Protein AF-A0A4Q3VY17-F1 (afdb_monomer_lite)

Structure (mmCIF, N/CA/C/O backbone):
data_AF-A0A4Q3VY17-F1
#
_entry.id   AF-A0A4Q3VY17-F1
#
loop_
_atom_site.group_PDB
_atom_site.id
_atom_site.type_symbol
_atom_site.label_atom_id
_atom_site.label_alt_id
_atom_site.label_comp_id
_atom_site.label_asym_id
_atom_site.label_entity_id
_atom_site.label_seq_id
_atom_site.pdbx_PDB_ins_code
_atom_site.Cartn_x
_atom_site.Cartn_y
_atom_site.Cartn_z
_atom_site.occupancy
_atom_site.B_iso_or_equiv
_atom_site.auth_seq_id
_atom_site.auth_comp_id
_atom_site.auth_asym_id
_atom_site.auth_atom_id
_atom_site.pdbx_PDB_model_num
ATOM 1 N N . MET A 1 1 ? 14.674 13.460 5.733 1.00 43.75 1 MET A N 1
ATOM 2 C CA . MET A 1 1 ? 14.948 12.026 5.970 1.00 43.75 1 MET A CA 1
ATOM 3 C C . MET A 1 1 ? 13.736 11.258 5.457 1.00 43.75 1 MET A C 1
ATOM 5 O O . MET A 1 1 ? 12.652 11.490 5.977 1.00 43.75 1 MET A O 1
ATOM 9 N N . SER A 1 2 ? 13.863 10.473 4.384 1.00 66.62 2 SER A N 1
ATOM 10 C CA . SER A 1 2 ? 12.748 9.641 3.898 1.00 66.62 2 SER A CA 1
ATOM 11 C C . SER A 1 2 ? 12.577 8.453 4.842 1.00 66.62 2 SER A C 1
ATOM 13 O O . SER A 1 2 ? 13.565 7.804 5.175 1.00 66.62 2 SER A O 1
ATOM 15 N N . VAL A 1 3 ? 11.354 8.174 5.292 1.00 80.81 3 VAL A N 1
ATOM 16 C CA . VAL A 1 3 ? 11.053 6.973 6.087 1.00 80.81 3 VAL A CA 1
ATOM 17 C C . VAL A 1 3 ? 11.186 5.750 5.177 1.00 80.81 3 VAL A C 1
ATOM 19 O O . VAL A 1 3 ? 10.698 5.772 4.047 1.00 80.81 3 VAL A O 1
ATOM 22 N N . ALA A 1 4 ? 11.860 4.696 5.643 1.00 91.50 4 ALA A N 1
ATOM 23 C CA . ALA A 1 4 ? 12.023 3.475 4.861 1.00 91.50 4 ALA A CA 1
ATOM 24 C C . ALA A 1 4 ? 10.662 2.780 4.641 1.00 91.50 4 ALA A C 1
ATOM 26 O O . ALA A 1 4 ? 9.846 2.744 5.569 1.00 91.50 4 ALA A O 1
ATOM 27 N N . PRO A 1 5 ? 10.415 2.169 3.466 1.00 92.50 5 PRO A N 1
ATOM 28 C CA . PRO A 1 5 ? 9.157 1.477 3.194 1.00 92.50 5 PRO A CA 1
ATOM 29 C C . PRO A 1 5 ? 8.801 0.426 4.259 1.00 92.50 5 PRO A C 1
ATOM 31 O O . PRO A 1 5 ? 7.658 0.367 4.708 1.00 92.50 5 PRO A O 1
ATOM 34 N N . GLY A 1 6 ? 9.778 -0.359 4.729 1.00 9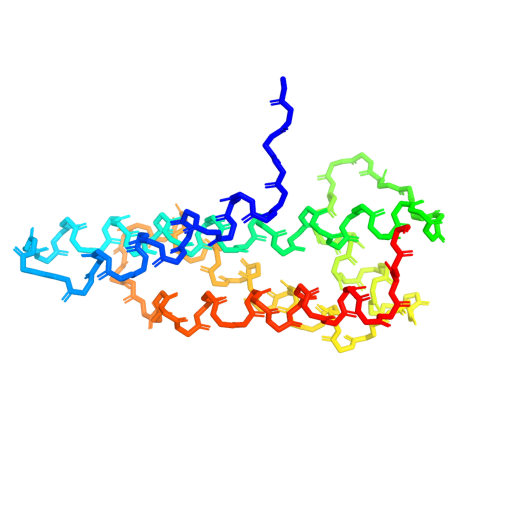3.94 6 GLY A N 1
ATOM 35 C CA . GLY A 1 6 ? 9.553 -1.366 5.776 1.00 93.94 6 GLY A CA 1
ATOM 36 C C . GLY A 1 6 ? 9.103 -0.767 7.116 1.00 93.94 6 GLY A C 1
ATOM 37 O O . GLY A 1 6 ? 8.277 -1.353 7.815 1.00 93.94 6 GLY A O 1
ATOM 38 N N . THR A 1 7 ? 9.566 0.441 7.456 1.00 96.12 7 THR A N 1
ATOM 39 C CA . THR A 1 7 ? 9.088 1.168 8.641 1.00 96.12 7 THR A CA 1
ATOM 40 C C . THR A 1 7 ? 7.618 1.554 8.490 1.00 96.12 7 THR A C 1
ATOM 42 O O . THR A 1 7 ? 6.846 1.381 9.431 1.00 96.12 7 THR A O 1
ATOM 45 N N . LEU A 1 8 ? 7.203 2.034 7.309 1.00 96.19 8 LEU A N 1
ATOM 46 C CA . LEU A 1 8 ? 5.794 2.343 7.038 1.00 96.19 8 LEU A CA 1
ATOM 47 C C . LEU A 1 8 ? 4.913 1.096 7.165 1.00 96.19 8 LEU A C 1
ATOM 49 O O . LEU A 1 8 ? 3.830 1.185 7.740 1.00 96.19 8 LEU A O 1
ATOM 53 N N . LEU A 1 9 ? 5.392 -0.056 6.691 1.00 97.31 9 LEU A N 1
ATOM 54 C CA . LEU A 1 9 ? 4.667 -1.321 6.789 1.00 97.31 9 LEU A CA 1
ATOM 55 C C . LEU A 1 9 ? 4.480 -1.768 8.247 1.00 97.31 9 LEU A C 1
ATOM 57 O O . LEU A 1 9 ? 3.364 -2.070 8.659 1.00 97.31 9 LEU A O 1
ATOM 61 N N . SER A 1 10 ? 5.539 -1.717 9.059 1.00 97.94 10 SER A N 1
ATOM 62 C CA . SER A 1 10 ? 5.470 -2.050 10.492 1.00 97.94 10 SER A CA 1
ATOM 63 C C . SER A 1 10 ? 4.522 -1.122 11.273 1.00 97.94 10 SER A C 1
ATOM 65 O O . SER A 1 10 ? 3.747 -1.560 12.135 1.00 97.94 10 SER A O 1
ATOM 67 N N . VAL A 1 11 ? 4.511 0.172 10.931 1.00 97.94 11 VAL A N 1
ATOM 68 C CA . VAL A 1 11 ? 3.540 1.128 11.483 1.00 97.94 11 VAL A CA 1
ATOM 69 C C . VAL A 1 11 ? 2.120 0.780 11.033 1.00 97.94 11 VAL A C 1
ATOM 71 O O . VAL A 1 11 ? 1.210 0.785 11.862 1.00 97.94 11 VAL A O 1
ATOM 74 N N . ALA A 1 12 ? 1.919 0.448 9.755 1.00 98.12 12 ALA A N 1
ATOM 75 C CA . ALA A 1 12 ? 0.617 0.051 9.224 1.00 98.12 12 ALA A CA 1
ATOM 76 C C . ALA A 1 12 ? 0.057 -1.171 9.963 1.00 98.12 12 ALA A C 1
ATOM 78 O O . ALA A 1 12 ? -1.093 -1.148 10.392 1.00 98.12 12 ALA A O 1
ATOM 79 N N . GLU A 1 13 ? 0.882 -2.193 10.198 1.00 98.50 13 GLU A N 1
ATOM 80 C CA . GLU A 1 13 ? 0.512 -3.367 10.991 1.00 98.50 13 GLU A CA 1
ATOM 81 C C . GLU A 1 13 ? 0.071 -3.016 12.414 1.00 98.50 13 GLU A C 1
ATOM 83 O O . GLU A 1 13 ? -0.939 -3.519 12.910 1.00 98.50 13 GLU A O 1
ATOM 88 N N . SER A 1 14 ? 0.837 -2.157 13.086 1.00 98.44 14 SER A N 1
ATOM 89 C CA . SER A 1 14 ? 0.546 -1.761 14.464 1.00 98.44 14 SER A CA 1
ATOM 90 C C . SER A 1 14 ? -0.766 -0.985 14.551 1.00 98.44 14 SER A C 1
ATOM 92 O O . SER A 1 14 ? -1.579 -1.254 15.434 1.00 98.44 14 SER A O 1
ATOM 94 N N . LEU A 1 15 ? -1.014 -0.082 13.598 1.00 98.44 15 LEU A N 1
ATOM 95 C CA . LEU A 1 15 ? -2.279 0.645 13.488 1.00 98.44 15 LEU A CA 1
ATOM 96 C C . LEU A 1 15 ? -3.441 -0.295 13.156 1.00 98.44 15 LEU A C 1
ATOM 98 O O . LEU A 1 15 ? -4.502 -0.185 13.764 1.00 98.44 15 LEU A O 1
ATOM 102 N N . ALA A 1 16 ? -3.249 -1.250 12.245 1.00 98.12 16 ALA A N 1
ATOM 103 C CA . ALA A 1 16 ? -4.290 -2.204 11.885 1.00 98.12 16 ALA A CA 1
ATOM 104 C C . ALA A 1 16 ? -4.715 -3.036 13.103 1.00 98.12 16 ALA A C 1
ATOM 106 O O . ALA A 1 16 ? -5.907 -3.118 13.384 1.00 98.12 16 ALA A O 1
ATOM 107 N N . ARG A 1 17 ? -3.763 -3.554 13.891 1.00 97.94 17 ARG A N 1
ATOM 108 C CA . ARG A 1 17 ? -4.062 -4.252 15.155 1.00 97.94 17 ARG A CA 1
ATOM 109 C C . ARG A 1 17 ? -4.763 -3.344 16.165 1.00 97.94 17 ARG A C 1
ATOM 111 O O . ARG A 1 17 ? -5.767 -3.742 16.744 1.00 97.94 17 ARG A O 1
ATOM 118 N N . LEU A 1 18 ? -4.274 -2.116 16.336 1.00 97.62 18 LEU A N 1
ATOM 119 C CA . LEU A 1 18 ? -4.861 -1.143 17.260 1.00 97.62 18 LEU A CA 1
ATOM 120 C C . LEU A 1 18 ? -6.313 -0.796 16.893 1.00 97.62 18 LEU A C 1
ATOM 122 O O . LEU A 1 18 ? -7.146 -0.658 17.783 1.00 97.62 18 LEU A O 1
ATOM 126 N N . SER A 1 19 ? -6.633 -0.708 15.598 1.00 96.81 19 SER A N 1
ATOM 127 C CA . SER A 1 19 ? -7.994 -0.423 15.116 1.00 96.81 19 SER A CA 1
ATOM 128 C C . SER A 1 19 ? -9.028 -1.490 15.488 1.00 96.81 19 SER A C 1
ATOM 130 O O . SER A 1 19 ? -10.219 -1.218 15.416 1.00 96.81 19 SER A O 1
ATOM 132 N N . GLN A 1 20 ? -8.585 -2.695 15.862 1.00 94.12 20 GLN A N 1
ATOM 133 C CA . GLN A 1 20 ? -9.454 -3.800 16.283 1.00 94.12 20 GLN A CA 1
ATOM 134 C C . GLN A 1 20 ? -9.668 -3.839 17.806 1.00 94.12 20 GLN A C 1
ATOM 136 O O . GLN A 1 20 ? -10.338 -4.738 18.306 1.00 94.12 20 GLN A O 1
ATOM 141 N N . GLY A 1 21 ? -9.067 -2.907 18.553 1.00 90.31 21 GLY A N 1
ATOM 142 C CA . GLY A 1 21 ? -9.230 -2.799 20.001 1.00 90.31 21 GLY A CA 1
ATOM 143 C C . GLY A 1 21 ? -10.501 -2.054 20.422 1.00 90.31 21 GLY A C 1
ATOM 144 O O . GLY A 1 21 ? -11.259 -1.530 19.609 1.00 90.31 21 GLY A O 1
ATOM 145 N N . GLU A 1 22 ? -10.705 -1.941 21.733 1.00 87.75 22 GLU A N 1
ATOM 146 C CA . GLU A 1 22 ? -11.869 -1.277 22.335 1.00 87.75 22 GLU A CA 1
ATOM 147 C C . GLU A 1 22 ? -11.688 0.252 22.401 1.00 87.75 22 GLU A C 1
ATOM 149 O O . GLU A 1 22 ? -11.554 0.850 23.465 1.00 87.75 22 GLU A O 1
ATOM 154 N N . LEU A 1 23 ? -11.632 0.907 21.237 1.00 85.06 23 LEU A N 1
ATOM 155 C CA . LEU A 1 23 ? -11.329 2.343 21.122 1.00 85.06 23 LEU A CA 1
ATOM 156 C C . LEU A 1 23 ? -12.552 3.234 20.845 1.00 85.06 23 LEU A C 1
ATOM 158 O O . LEU A 1 23 ? -12.412 4.455 20.758 1.00 85.06 23 LEU A O 1
ATOM 162 N N . GLY A 1 24 ? -13.743 2.640 20.719 1.00 93.69 24 GLY A N 1
ATOM 163 C CA . GLY A 1 24 ? -14.940 3.298 20.188 1.00 93.69 24 GLY A CA 1
ATOM 164 C C . GLY A 1 24 ? -14.916 3.377 18.655 1.00 93.69 24 GLY A C 1
ATOM 165 O O . GLY A 1 24 ? -13.848 3.380 18.038 1.00 93.69 24 GLY A O 1
ATOM 166 N N . ALA A 1 25 ? -16.093 3.414 18.023 1.00 92.19 25 ALA A N 1
ATOM 167 C CA . ALA A 1 25 ? -16.229 3.237 16.572 1.00 92.19 25 ALA A CA 1
ATOM 168 C C . ALA A 1 25 ? -15.467 4.296 15.750 1.00 92.19 25 ALA A C 1
ATOM 170 O O . ALA A 1 25 ? -14.679 3.943 14.876 1.00 92.19 25 ALA A O 1
ATOM 171 N N . GLU A 1 26 ? -15.626 5.582 16.076 1.00 93.50 26 GLU A N 1
ATOM 172 C CA . GLU A 1 26 ? -14.999 6.685 15.327 1.00 93.50 26 GLU A CA 1
ATOM 173 C C . GLU A 1 26 ? -13.466 6.627 15.367 1.00 93.50 26 GLU A C 1
ATOM 175 O O . GLU A 1 26 ? -12.791 6.760 14.345 1.00 93.50 26 GLU A O 1
ATOM 180 N N . ARG A 1 27 ? -12.897 6.380 16.553 1.00 96.06 27 ARG A N 1
ATOM 181 C CA . ARG A 1 27 ? -11.445 6.266 16.729 1.00 96.06 27 ARG A CA 1
ATOM 182 C C . ARG A 1 27 ? -10.900 5.027 16.022 1.00 96.06 27 ARG A C 1
ATOM 184 O O . ARG A 1 27 ? -9.848 5.112 15.390 1.00 96.06 27 ARG A O 1
ATOM 191 N N . SER A 1 28 ? -11.613 3.906 16.109 1.00 96.62 28 SER A N 1
ATOM 192 C CA . SER A 1 28 ? -11.247 2.662 15.423 1.00 96.62 28 SER A CA 1
ATOM 193 C C . SER A 1 28 ? -11.199 2.873 13.910 1.00 96.62 28 SER A C 1
ATOM 195 O O . SER A 1 28 ? -10.218 2.498 13.267 1.00 96.62 28 SER A O 1
ATOM 197 N N . GLU A 1 29 ? -12.192 3.567 13.347 1.00 96.94 29 GLU A N 1
ATOM 198 C CA . GLU A 1 29 ? -12.231 3.877 11.919 1.00 96.94 29 GLU A CA 1
ATOM 199 C C . GLU A 1 29 ? -11.104 4.830 11.490 1.00 96.94 29 GLU A C 1
ATOM 201 O O . GLU A 1 29 ? -10.425 4.570 10.494 1.00 96.94 29 GLU A O 1
ATOM 206 N N . ALA A 1 30 ? -10.839 5.896 12.252 1.00 97.12 30 ALA A N 1
ATOM 207 C CA . ALA A 1 30 ? -9.742 6.821 11.953 1.00 97.12 30 ALA A CA 1
ATOM 208 C C . ALA A 1 30 ? -8.375 6.107 11.920 1.00 97.12 30 ALA A C 1
ATOM 210 O O . ALA A 1 30 ? -7.559 6.339 11.023 1.00 97.12 30 ALA A O 1
ATOM 211 N N . ILE A 1 31 ? -8.137 5.194 12.867 1.00 98.25 31 ILE A N 1
ATOM 212 C CA . ILE A 1 31 ? -6.910 4.390 12.931 1.00 98.25 31 ILE A CA 1
ATOM 213 C C . ILE A 1 31 ? -6.851 3.387 11.771 1.00 98.25 31 ILE A C 1
ATOM 215 O O . ILE A 1 31 ? -5.792 3.230 11.162 1.00 98.25 31 ILE A O 1
ATOM 219 N N . ALA A 1 32 ? -7.970 2.747 11.418 1.00 98.38 32 ALA A N 1
ATOM 220 C CA . ALA A 1 32 ? -8.047 1.826 10.283 1.00 98.38 32 ALA A CA 1
ATOM 221 C C . ALA A 1 32 ? -7.717 2.521 8.951 1.00 98.38 32 ALA A C 1
ATOM 223 O O . ALA A 1 32 ? -6.917 2.009 8.165 1.00 98.38 32 ALA A O 1
ATOM 224 N N . ARG A 1 33 ? -8.256 3.726 8.720 1.00 98.50 33 ARG A N 1
ATOM 225 C CA . ARG A 1 33 ? -7.933 4.547 7.539 1.00 98.50 33 ARG A CA 1
ATOM 226 C C . ARG A 1 33 ? -6.449 4.893 7.492 1.00 98.50 33 ARG A C 1
ATOM 228 O O . ARG A 1 33 ? -5.802 4.710 6.462 1.00 98.50 33 ARG A O 1
ATOM 235 N N . ALA A 1 34 ? -5.885 5.304 8.630 1.00 98.31 34 ALA A N 1
ATOM 236 C CA . ALA A 1 34 ? -4.456 5.568 8.731 1.00 98.31 34 ALA A CA 1
ATOM 237 C C . ALA A 1 34 ? -3.623 4.317 8.400 1.00 98.31 34 ALA A C 1
ATOM 239 O O . ALA A 1 34 ? -2.661 4.431 7.640 1.00 98.31 34 ALA A O 1
ATOM 240 N N . ALA A 1 35 ? -3.999 3.138 8.908 1.00 98.62 35 ALA A N 1
ATOM 241 C CA . ALA A 1 35 ? -3.324 1.874 8.608 1.00 98.62 35 ALA A CA 1
ATOM 242 C C . ALA A 1 35 ? -3.293 1.583 7.098 1.00 98.62 35 ALA A C 1
ATOM 244 O O . ALA A 1 35 ? -2.218 1.341 6.550 1.00 98.62 35 ALA A O 1
ATOM 245 N N . ILE A 1 36 ? -4.438 1.701 6.415 1.00 98.62 36 ILE A N 1
ATOM 246 C CA . ILE A 1 36 ? -4.557 1.511 4.959 1.00 98.62 36 ILE A CA 1
ATOM 247 C C . ILE A 1 36 ? -3.653 2.484 4.195 1.00 98.62 36 ILE A C 1
ATOM 249 O O . ILE A 1 36 ? -2.923 2.071 3.292 1.00 98.62 36 ILE A O 1
ATOM 253 N N . GLY A 1 37 ? -3.647 3.763 4.580 1.00 97.81 37 GLY A N 1
ATOM 254 C CA . GLY A 1 37 ? -2.776 4.762 3.963 1.00 97.81 37 GLY A CA 1
ATOM 255 C C . GLY A 1 37 ? -1.292 4.402 4.092 1.00 97.81 37 GLY A C 1
ATOM 256 O O . GLY A 1 37 ? -0.559 4.438 3.101 1.00 97.81 37 GLY A O 1
ATOM 257 N N . ARG A 1 38 ? -0.835 3.992 5.288 1.00 98.25 38 ARG A N 1
ATOM 258 C CA . ARG A 1 38 ? 0.570 3.582 5.498 1.00 98.25 38 ARG A CA 1
ATOM 259 C C . ARG A 1 38 ? 0.909 2.307 4.724 1.00 98.25 38 ARG A C 1
ATOM 261 O O . ARG A 1 38 ? 1.984 2.258 4.133 1.00 98.25 38 ARG A O 1
ATOM 268 N N . ALA A 1 39 ? 0.008 1.324 4.688 1.00 98.44 39 ALA A N 1
ATOM 269 C CA . ALA A 1 39 ? 0.196 0.082 3.939 1.00 98.44 39 ALA A CA 1
ATOM 270 C C . ALA A 1 39 ? 0.408 0.361 2.444 1.00 98.44 39 ALA A C 1
ATOM 272 O O . ALA A 1 39 ? 1.372 -0.117 1.845 1.00 98.44 39 ALA A O 1
ATOM 273 N N . TYR A 1 40 ? -0.435 1.218 1.862 1.00 97.94 40 TYR A N 1
ATOM 274 C CA . TYR A 1 40 ? -0.299 1.633 0.469 1.00 97.94 40 TYR A CA 1
ATOM 275 C C . TYR A 1 40 ? 1.032 2.340 0.195 1.00 97.94 40 TYR A C 1
ATOM 277 O O . TYR A 1 40 ? 1.733 1.977 -0.749 1.00 97.94 40 TYR A O 1
ATOM 285 N N . TYR A 1 41 ? 1.403 3.343 1.000 1.00 96.38 41 TYR A N 1
ATOM 286 C CA . TYR A 1 41 ? 2.651 4.074 0.762 1.00 96.38 41 TYR A CA 1
ATOM 287 C C . TYR A 1 41 ? 3.885 3.196 0.969 1.00 96.38 41 TYR A C 1
ATOM 289 O O . TYR A 1 41 ? 4.869 3.367 0.252 1.00 96.38 41 TYR A O 1
ATOM 297 N N . ALA A 1 42 ? 3.829 2.230 1.889 1.00 96.12 42 ALA A N 1
ATOM 298 C CA . ALA A 1 42 ? 4.877 1.232 2.032 1.00 96.12 42 ALA A CA 1
ATOM 299 C C . ALA A 1 42 ? 5.065 0.451 0.719 1.00 96.12 42 ALA A C 1
ATOM 301 O O . ALA A 1 42 ? 6.166 0.442 0.170 1.00 96.12 42 ALA A O 1
ATOM 302 N N . ALA A 1 43 ? 3.993 -0.149 0.186 1.00 96.75 43 ALA A N 1
ATOM 303 C CA . ALA A 1 43 ? 4.047 -0.931 -1.051 1.00 96.75 43 ALA A CA 1
ATOM 304 C C . ALA A 1 43 ? 4.478 -0.082 -2.261 1.00 96.75 43 ALA A C 1
ATOM 306 O O . ALA A 1 43 ? 5.318 -0.505 -3.059 1.00 96.75 43 ALA A O 1
ATOM 307 N N . TYR A 1 44 ? 3.953 1.144 -2.366 1.00 95.25 44 TYR A N 1
ATOM 308 C CA . TYR A 1 44 ? 4.308 2.093 -3.420 1.00 95.25 44 TYR A CA 1
ATOM 309 C C . TYR A 1 44 ? 5.788 2.452 -3.397 1.00 95.25 44 TYR A C 1
ATOM 311 O O . TYR A 1 44 ? 6.446 2.352 -4.426 1.00 95.25 44 TYR A O 1
ATOM 319 N N . HIS A 1 45 ? 6.335 2.843 -2.245 1.00 93.88 45 HIS A N 1
ATOM 320 C CA . HIS A 1 45 ? 7.737 3.243 -2.182 1.00 93.88 45 HIS A CA 1
ATOM 321 C C . HIS A 1 45 ? 8.695 2.061 -2.345 1.00 93.88 45 HIS A C 1
ATOM 323 O O . HIS A 1 45 ? 9.736 2.237 -2.971 1.00 93.88 45 HIS A O 1
ATOM 329 N N . ALA A 1 46 ? 8.350 0.868 -1.848 1.00 94.19 46 ALA A N 1
ATOM 330 C CA . ALA A 1 46 ? 9.138 -0.338 -2.107 1.00 94.19 46 ALA A CA 1
ATOM 331 C C . ALA A 1 46 ? 9.208 -0.642 -3.611 1.00 94.19 46 ALA A C 1
ATOM 333 O O . ALA A 1 46 ? 10.291 -0.813 -4.166 1.00 94.19 46 ALA A O 1
ATOM 334 N N . THR A 1 47 ? 8.056 -0.608 -4.282 1.00 94.50 47 THR A N 1
ATOM 335 C CA . THR A 1 47 ? 7.981 -0.839 -5.727 1.00 94.50 47 THR A CA 1
ATOM 336 C C . THR A 1 47 ? 8.697 0.251 -6.513 1.00 94.50 47 THR A C 1
ATOM 338 O O . THR A 1 47 ? 9.437 -0.053 -7.437 1.00 94.50 47 THR A O 1
ATOM 341 N N . LEU A 1 48 ? 8.508 1.520 -6.146 1.00 92.56 48 LEU A N 1
ATOM 342 C CA . LEU A 1 48 ? 9.130 2.648 -6.832 1.00 92.56 48 LEU A CA 1
ATOM 343 C C . LEU A 1 48 ? 10.660 2.559 -6.792 1.00 92.56 48 LEU A C 1
ATOM 345 O O . LEU A 1 48 ? 11.308 2.847 -7.791 1.00 92.56 48 LEU A O 1
ATOM 349 N N . LEU A 1 49 ? 11.233 2.148 -5.656 1.00 91.56 49 LEU A N 1
ATOM 350 C CA . LEU A 1 49 ? 12.676 1.942 -5.527 1.00 91.56 49 LEU A CA 1
ATOM 351 C C . LEU A 1 49 ? 13.175 0.839 -6.468 1.00 91.56 49 LEU A C 1
ATOM 353 O O . LEU A 1 49 ? 14.127 1.073 -7.210 1.00 91.56 49 LEU A O 1
ATOM 357 N N . ALA A 1 50 ? 12.504 -0.316 -6.486 1.00 91.88 50 ALA A N 1
ATOM 358 C CA . ALA A 1 50 ? 12.845 -1.417 -7.389 1.00 91.88 50 ALA A CA 1
ATOM 359 C C . ALA A 1 50 ? 12.672 -1.024 -8.868 1.00 91.88 50 ALA A C 1
ATOM 361 O O . ALA A 1 50 ? 13.536 -1.293 -9.699 1.00 91.88 50 ALA A O 1
ATOM 362 N N . ALA A 1 51 ? 11.594 -0.310 -9.196 1.00 90.88 51 ALA A N 1
ATOM 363 C CA . ALA A 1 51 ? 11.341 0.189 -10.540 1.00 90.88 51 ALA A CA 1
ATOM 364 C C . ALA A 1 51 ? 12.423 1.188 -10.980 1.00 90.88 51 ALA A C 1
ATOM 366 O O . ALA A 1 51 ? 12.919 1.088 -12.098 1.00 90.88 51 ALA A O 1
ATOM 367 N N . HIS A 1 52 ? 12.845 2.114 -10.108 1.00 90.75 52 HIS A N 1
ATOM 368 C CA . HIS A 1 52 ? 13.952 3.033 -10.402 1.00 90.75 52 HIS A CA 1
ATOM 369 C C . HIS A 1 52 ? 15.261 2.284 -10.682 1.00 90.75 52 HIS A C 1
ATOM 371 O O . HIS A 1 52 ? 15.978 2.641 -11.613 1.00 90.75 52 HIS A O 1
ATOM 377 N N . GLN A 1 53 ? 15.568 1.232 -9.916 1.00 89.50 53 GLN A N 1
ATOM 378 C CA . GLN A 1 53 ? 16.732 0.376 -10.178 1.00 89.50 53 GLN A CA 1
ATOM 379 C C . GLN A 1 53 ? 16.621 -0.353 -11.526 1.00 89.50 53 GLN A C 1
ATOM 381 O O . GLN A 1 53 ? 17.629 -0.558 -12.196 1.00 89.50 53 GLN A O 1
ATOM 386 N N . ALA A 1 54 ? 15.399 -0.678 -11.952 1.00 89.31 54 ALA A N 1
ATOM 387 C CA . ALA A 1 54 ? 15.093 -1.259 -13.257 1.00 89.31 54 ALA A CA 1
ATOM 388 C C . ALA A 1 54 ? 14.985 -0.227 -14.404 1.00 89.31 54 ALA A C 1
ATOM 390 O O . ALA A 1 54 ? 14.660 -0.604 -15.528 1.00 89.31 54 ALA A O 1
ATOM 391 N N . GLY A 1 55 ? 15.261 1.059 -14.151 1.00 90.38 55 GLY A N 1
ATOM 392 C CA . GLY A 1 55 ? 15.287 2.111 -15.174 1.00 90.38 55 GLY A CA 1
ATOM 393 C C . GLY A 1 55 ? 13.994 2.917 -15.338 1.00 90.38 55 GLY A C 1
ATOM 394 O O . GLY A 1 55 ? 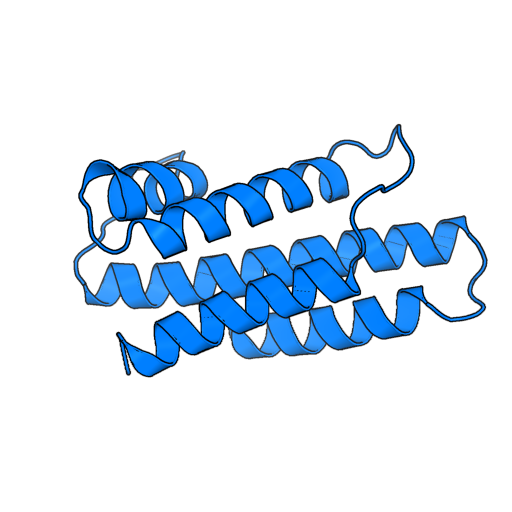13.922 3.754 -16.236 1.00 90.38 55 GLY A O 1
ATOM 395 N N . TYR A 1 56 ? 12.992 2.721 -14.477 1.00 89.81 56 TYR A N 1
ATOM 396 C CA . TYR A 1 56 ? 11.791 3.557 -14.465 1.00 89.81 56 TYR A CA 1
ATOM 397 C C . TYR A 1 56 ? 12.132 5.006 -14.100 1.00 89.81 56 TYR A C 1
ATOM 399 O O . TYR A 1 56 ? 12.791 5.270 -13.091 1.00 89.81 56 TYR A O 1
ATOM 407 N N . VAL A 1 57 ? 11.616 5.955 -14.883 1.00 86.31 57 VAL A N 1
ATOM 408 C CA .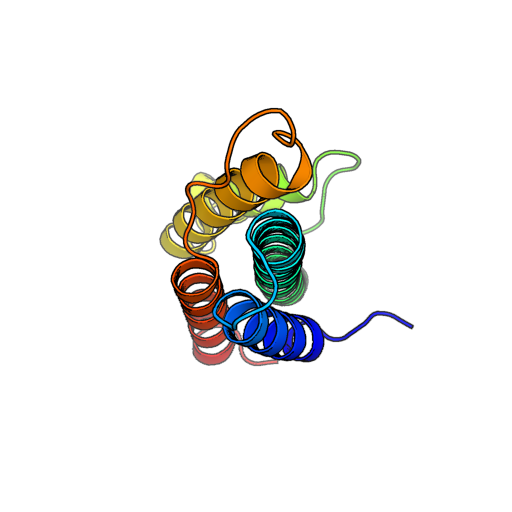 VAL A 1 57 ? 11.712 7.393 -14.610 1.00 86.31 57 VAL A CA 1
ATOM 409 C C . VAL A 1 57 ? 10.294 7.969 -14.543 1.00 86.31 57 VAL A C 1
ATOM 411 O O . VAL A 1 57 ? 9.603 7.989 -15.562 1.00 86.31 57 VAL A O 1
ATOM 414 N N . PRO A 1 58 ? 9.831 8.448 -13.372 1.00 80.44 58 PRO A N 1
ATOM 415 C CA . PRO A 1 58 ? 8.479 8.975 -13.229 1.00 80.44 58 PRO A CA 1
ATOM 416 C C . PRO A 1 58 ? 8.248 10.210 -14.102 1.00 80.44 58 PRO A C 1
ATOM 418 O O . PRO A 1 58 ? 9.066 11.134 -14.113 1.00 80.44 58 PRO A O 1
ATOM 421 N N . SER A 1 59 ? 7.091 10.276 -14.764 1.00 78.19 59 SER A N 1
ATOM 422 C CA . SER A 1 59 ? 6.655 11.499 -15.439 1.00 78.19 59 SER A CA 1
ATOM 423 C C . SER A 1 59 ? 6.155 12.537 -14.419 1.00 78.19 59 SER A C 1
ATOM 425 O O . SER A 1 59 ? 5.643 12.197 -13.345 1.00 78.19 59 SER A O 1
ATOM 427 N N . ALA A 1 60 ? 6.327 13.828 -14.716 1.00 70.62 60 ALA A N 1
ATOM 428 C CA . ALA A 1 60 ? 5.893 14.892 -13.814 1.00 70.62 60 ALA A CA 1
ATOM 429 C C . ALA A 1 60 ? 4.356 14.896 -13.676 1.00 70.62 60 ALA A C 1
ATOM 431 O O . ALA A 1 60 ? 3.641 15.158 -14.639 1.00 70.62 60 ALA A O 1
ATOM 432 N N . GLY A 1 61 ? 3.850 14.644 -12.463 1.00 59.19 61 GLY A N 1
ATOM 433 C CA . GLY A 1 61 ? 2.446 14.877 -12.093 1.00 59.19 61 GLY A CA 1
ATOM 434 C C . GLY A 1 61 ? 1.545 13.644 -11.920 1.00 59.19 61 GLY A C 1
ATOM 435 O O . GLY A 1 61 ? 0.452 13.808 -11.384 1.00 59.19 61 GLY A O 1
ATOM 436 N N . SER A 1 62 ? 1.973 12.423 -12.281 1.00 64.62 62 SER A N 1
ATOM 437 C CA . SER A 1 62 ? 1.116 11.216 -12.189 1.00 64.62 62 SER A CA 1
ATOM 438 C C . SER A 1 62 ? 1.833 9.944 -11.695 1.00 64.62 62 SER A C 1
ATOM 440 O O . SER A 1 62 ? 1.478 8.823 -12.059 1.00 64.62 62 SER A O 1
ATOM 442 N N . GLY A 1 63 ? 2.811 10.087 -10.792 1.00 80.75 63 GLY A N 1
ATOM 443 C CA . GLY A 1 63 ? 3.712 8.989 -10.398 1.00 80.75 63 GLY A CA 1
ATOM 444 C C . GLY A 1 63 ? 3.043 7.693 -9.906 1.00 80.75 63 GLY A C 1
ATOM 445 O O . GLY A 1 63 ? 3.577 6.614 -10.139 1.00 80.75 63 GLY A O 1
ATOM 446 N N . HIS A 1 64 ? 1.861 7.761 -9.280 1.00 89.81 64 HIS A N 1
ATOM 447 C CA . HIS A 1 64 ? 1.152 6.563 -8.809 1.00 89.81 64 HIS A CA 1
ATOM 448 C C . HIS A 1 64 ? 0.488 5.764 -9.933 1.00 89.81 64 HIS A C 1
ATOM 450 O O . HIS A 1 64 ? 0.587 4.541 -9.949 1.00 89.81 64 HIS A O 1
ATOM 456 N N . TYR A 1 65 ? -0.222 6.445 -10.835 1.00 86.56 65 TYR A N 1
ATOM 457 C CA . TYR A 1 65 ? -0.853 5.793 -11.981 1.00 86.56 65 TYR A CA 1
ATOM 458 C C . TYR A 1 65 ? 0.215 5.316 -12.962 1.00 86.56 65 TYR A C 1
ATOM 460 O O . TYR A 1 65 ? 0.152 4.188 -13.434 1.00 86.56 65 TYR A O 1
ATOM 468 N N . ASP A 1 66 ? 1.227 6.147 -13.211 1.00 88.81 66 ASP A N 1
ATOM 469 C CA . ASP A 1 66 ? 2.321 5.800 -14.113 1.00 88.81 66 ASP A CA 1
ATOM 470 C C . ASP A 1 66 ? 3.074 4.557 -13.625 1.00 88.81 66 ASP A C 1
ATOM 472 O O . ASP A 1 66 ? 3.332 3.661 -14.419 1.00 88.81 66 ASP A O 1
ATOM 476 N N . LEU A 1 67 ? 3.337 4.436 -12.318 1.00 91.81 67 LEU A N 1
ATOM 477 C CA . LEU A 1 67 ? 3.999 3.248 -11.784 1.00 91.81 67 LEU A CA 1
ATOM 478 C C . LEU A 1 67 ? 3.122 1.995 -11.925 1.00 91.81 67 LEU A C 1
ATOM 480 O O . LEU A 1 67 ? 3.545 1.012 -12.529 1.00 91.81 67 LEU A O 1
ATOM 484 N N . TRP A 1 68 ? 1.911 2.003 -11.360 1.00 94.00 68 TRP A N 1
ATOM 485 C CA . TRP A 1 68 ? 1.095 0.785 -11.271 1.00 94.00 68 TRP A CA 1
ATOM 486 C C . TRP A 1 68 ? 0.470 0.376 -12.594 1.00 94.00 68 TRP A C 1
ATOM 488 O O . TRP A 1 68 ? 0.359 -0.813 -12.879 1.00 94.00 68 TRP A O 1
ATOM 498 N N . PHE A 1 69 ? 0.020 1.345 -13.383 1.00 88.06 69 PHE A N 1
ATOM 499 C CA . PHE A 1 69 ? -0.681 1.073 -14.625 1.00 88.06 69 PHE A CA 1
ATOM 500 C C . PHE A 1 69 ? 0.282 1.033 -15.805 1.00 88.06 69 PHE A C 1
ATOM 502 O O . PHE A 1 69 ? 0.379 0.004 -16.462 1.00 88.06 69 PHE A O 1
ATOM 509 N N . ARG A 1 70 ? 1.034 2.108 -16.054 1.00 85.50 70 ARG A N 1
ATOM 510 C CA . ARG A 1 70 ? 1.870 2.178 -17.260 1.00 85.50 70 ARG A CA 1
ATOM 511 C C . ARG A 1 70 ? 3.082 1.262 -17.156 1.00 85.50 70 ARG A C 1
ATOM 513 O O . ARG A 1 70 ? 3.192 0.314 -17.920 1.00 85.50 70 ARG A O 1
ATOM 520 N N . TRP A 1 71 ? 3.925 1.468 -16.150 1.00 87.62 71 TRP A N 1
ATOM 521 C CA . TRP A 1 71 ? 5.178 0.727 -16.018 1.00 87.62 71 TRP A CA 1
ATOM 522 C C . TRP A 1 71 ? 4.959 -0.749 -15.664 1.00 87.62 71 TRP A C 1
ATOM 524 O O . TRP A 1 71 ? 5.439 -1.650 -16.350 1.00 87.62 71 TRP A O 1
ATOM 534 N N . CYS A 1 72 ? 4.200 -1.026 -14.599 1.00 89.94 72 CYS A N 1
ATOM 535 C CA . CYS A 1 72 ? 4.014 -2.407 -14.152 1.00 89.94 72 CYS A CA 1
ATOM 536 C C . CYS A 1 72 ? 3.148 -3.225 -15.124 1.00 89.94 72 CYS A C 1
ATOM 538 O O . CYS A 1 72 ? 3.495 -4.371 -15.409 1.00 89.94 72 CYS A O 1
ATOM 540 N N . ARG A 1 73 ? 2.033 -2.665 -15.628 1.00 86.69 73 ARG A N 1
ATOM 541 C CA . ARG A 1 73 ? 1.062 -3.424 -16.444 1.00 86.69 73 ARG A CA 1
ATOM 542 C C . ARG A 1 73 ? 1.276 -3.270 -17.942 1.00 86.69 73 ARG A C 1
ATOM 544 O O . ARG A 1 73 ? 1.397 -4.288 -18.609 1.00 86.69 73 ARG A O 1
ATOM 551 N N . GLU A 1 74 ? 1.266 -2.050 -18.479 1.00 85.31 74 GLU A N 1
ATOM 552 C CA . GLU A 1 74 ? 1.309 -1.842 -19.938 1.00 85.31 74 GLU A CA 1
ATOM 553 C C . GLU A 1 74 ? 2.692 -2.132 -20.529 1.00 85.31 74 GLU A C 1
ATOM 555 O O . GLU A 1 74 ? 2.791 -2.804 -21.553 1.00 85.31 74 GLU A O 1
ATOM 560 N N . GLU A 1 75 ? 3.755 -1.682 -19.864 1.00 85.38 75 GLU A N 1
ATOM 561 C CA . GLU A 1 75 ? 5.144 -1.944 -20.262 1.00 85.38 75 GLU A CA 1
ATOM 562 C C . GLU A 1 75 ? 5.636 -3.328 -19.803 1.00 85.38 75 GLU A C 1
ATOM 564 O O . GLU A 1 75 ? 6.697 -3.790 -20.219 1.00 85.38 75 GLU A O 1
ATOM 569 N N . GLY A 1 76 ? 4.836 -4.026 -18.990 1.00 84.56 76 GLY A N 1
ATOM 570 C CA . GLY A 1 76 ? 5.028 -5.437 -18.672 1.00 84.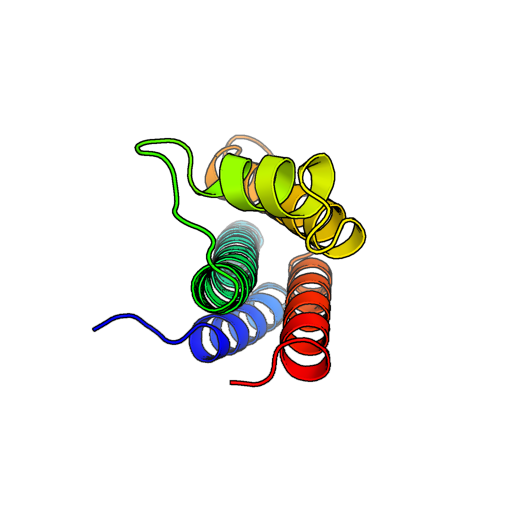56 76 GLY A CA 1
ATOM 571 C C . GLY A 1 76 ? 6.149 -5.733 -17.676 1.00 84.56 76 GLY A C 1
ATOM 572 O O . GLY A 1 76 ? 6.600 -6.876 -17.624 1.00 84.56 76 GLY A O 1
ATOM 573 N N . TRP A 1 77 ? 6.592 -4.757 -16.872 1.00 89.00 77 TRP A N 1
ATOM 574 C CA . TRP A 1 77 ? 7.631 -5.001 -15.862 1.00 89.00 77 TRP A CA 1
ATOM 575 C C . TRP A 1 77 ? 7.204 -6.061 -14.837 1.00 89.00 77 TRP A C 1
ATOM 577 O O . TRP A 1 77 ? 7.983 -6.960 -14.518 1.00 89.00 77 TRP A O 1
ATOM 587 N N . ASN A 1 78 ? 5.961 -5.973 -14.347 1.00 90.38 78 ASN A N 1
ATOM 588 C CA . ASN A 1 78 ? 5.324 -7.001 -13.527 1.00 90.38 78 ASN A CA 1
ATOM 589 C C . ASN A 1 78 ? 3.803 -6.767 -13.477 1.00 90.38 78 ASN A C 1
ATOM 591 O O . ASN A 1 78 ? 3.301 -5.944 -12.703 1.00 90.38 78 ASN A O 1
ATOM 595 N N . VAL A 1 79 ? 3.064 -7.482 -14.327 1.00 92.44 79 VAL A N 1
ATOM 596 C CA . VAL A 1 79 ? 1.625 -7.253 -14.535 1.00 92.44 79 VAL A CA 1
ATOM 597 C C . VAL A 1 79 ? 0.812 -7.513 -13.264 1.00 92.44 79 VAL A C 1
ATOM 599 O O . VAL A 1 79 ? -0.050 -6.703 -12.912 1.00 92.44 79 VAL A O 1
ATOM 602 N N . ASP A 1 80 ? 1.114 -8.597 -12.548 1.00 92.75 80 ASP A N 1
ATOM 603 C CA . ASP A 1 80 ? 0.409 -8.979 -11.319 1.00 92.75 80 ASP A CA 1
ATOM 604 C C . ASP A 1 80 ? 0.610 -7.937 -10.219 1.00 92.75 80 ASP A C 1
ATOM 606 O O . ASP A 1 80 ? -0.346 -7.499 -9.571 1.00 92.75 80 ASP A O 1
ATOM 610 N N . LEU A 1 81 ? 1.845 -7.459 -10.065 1.00 93.44 81 LEU A N 1
ATOM 611 C CA . LEU A 1 81 ? 2.184 -6.410 -9.113 1.00 93.44 81 LEU A CA 1
ATOM 612 C C . LEU A 1 81 ? 1.491 -5.087 -9.454 1.00 93.44 81 LEU A C 1
ATOM 614 O O . LEU A 1 81 ? 1.036 -4.370 -8.562 1.00 93.44 81 LEU A O 1
ATOM 618 N N . GLY A 1 82 ? 1.327 -4.787 -10.741 1.00 94.38 82 GLY A N 1
ATOM 619 C CA . GLY A 1 82 ? 0.557 -3.635 -11.187 1.00 94.38 82 GLY A CA 1
ATOM 620 C C . GLY A 1 82 ? -0.940 -3.734 -10.869 1.00 94.38 82 GLY A C 1
ATOM 621 O O . GLY A 1 82 ? -1.545 -2.747 -10.444 1.00 94.38 82 GLY A O 1
ATOM 622 N N . PHE A 1 83 ? -1.554 -4.916 -11.006 1.00 95.56 83 PHE A N 1
ATOM 623 C CA . PHE A 1 83 ? -2.938 -5.137 -10.566 1.00 95.56 83 PHE A CA 1
ATOM 624 C C . PHE A 1 83 ? -3.083 -5.023 -9.044 1.00 95.56 83 PHE A C 1
ATOM 626 O O . PHE A 1 83 ? -3.996 -4.342 -8.563 1.00 95.56 83 PHE A O 1
ATOM 633 N N . ALA A 1 84 ? -2.173 -5.637 -8.285 1.00 96.25 84 ALA A N 1
ATOM 634 C CA . ALA A 1 84 ? -2.172 -5.581 -6.826 1.00 96.25 84 ALA A CA 1
ATOM 635 C C . ALA A 1 84 ? -1.983 -4.142 -6.308 1.00 96.25 84 ALA A C 1
ATOM 637 O O . ALA A 1 84 ? -2.742 -3.672 -5.454 1.00 96.25 84 ALA A O 1
ATOM 638 N N . GLY A 1 85 ? -1.027 -3.404 -6.875 1.00 96.00 85 GLY A N 1
ATOM 639 C CA . GLY A 1 85 ? -0.750 -2.013 -6.520 1.00 96.00 85 GLY A CA 1
ATOM 640 C C . GLY A 1 85 ? -1.911 -1.067 -6.834 1.00 96.00 85 GLY A C 1
ATOM 641 O O . GLY A 1 85 ? -2.254 -0.209 -6.014 1.00 96.00 85 GLY A O 1
ATOM 642 N N . GLU A 1 86 ? -2.585 -1.256 -7.970 1.00 95.56 86 GLU A N 1
ATOM 643 C CA . GLU A 1 86 ? -3.778 -0.480 -8.321 1.00 95.56 86 GLU A CA 1
ATOM 644 C C . GLU A 1 86 ? -4.961 -0.785 -7.387 1.00 95.56 86 GLU A C 1
ATOM 646 O O . GLU A 1 86 ? -5.686 0.125 -6.971 1.00 95.56 86 GLU A O 1
ATOM 651 N N . ASN A 1 87 ? -5.135 -2.045 -6.982 1.00 96.25 87 ASN A N 1
ATOM 652 C CA . ASN A 1 87 ? -6.136 -2.415 -5.983 1.00 96.25 87 ASN A CA 1
ATOM 653 C C . ASN A 1 87 ? -5.881 -1.708 -4.639 1.00 96.25 87 ASN A C 1
ATOM 655 O O . ASN A 1 87 ? -6.791 -1.078 -4.089 1.00 96.25 87 ASN A O 1
ATOM 659 N N . LEU A 1 88 ? -4.636 -1.722 -4.147 1.00 97.31 88 LEU A N 1
ATOM 660 C CA . LEU A 1 88 ? -4.248 -0.984 -2.940 1.00 97.31 88 LEU A CA 1
ATOM 661 C C . LEU A 1 88 ? -4.448 0.527 -3.095 1.00 97.31 88 LEU A C 1
ATOM 663 O O . LEU A 1 88 ? -4.926 1.178 -2.163 1.00 97.31 88 LEU A O 1
ATOM 667 N N . ARG A 1 89 ? -4.138 1.099 -4.267 1.00 96.31 89 ARG A N 1
ATOM 668 C CA . ARG A 1 89 ? -4.382 2.521 -4.556 1.00 96.31 89 ARG A CA 1
ATOM 669 C C . ARG A 1 89 ? -5.854 2.864 -4.387 1.00 96.31 89 ARG A C 1
ATOM 671 O O . ARG A 1 89 ? -6.177 3.843 -3.722 1.00 96.31 89 ARG A O 1
ATOM 678 N N . ASN A 1 90 ? -6.745 2.046 -4.938 1.00 96.12 90 ASN A N 1
ATOM 679 C CA . ASN A 1 90 ? -8.184 2.269 -4.846 1.00 96.12 90 ASN A CA 1
ATOM 680 C C . ASN A 1 90 ? -8.699 2.170 -3.402 1.00 96.12 90 ASN A C 1
ATOM 682 O O . ASN A 1 90 ? -9.535 2.981 -2.999 1.00 96.12 90 ASN A O 1
ATOM 686 N N . LYS A 1 91 ? -8.172 1.234 -2.604 1.00 97.94 91 LYS A N 1
ATOM 687 C CA . LYS A 1 91 ? -8.465 1.122 -1.162 1.00 97.94 91 LYS A CA 1
ATOM 688 C C . LYS A 1 91 ? -7.989 2.348 -0.390 1.00 97.94 91 LYS A C 1
ATOM 690 O O . LYS A 1 91 ? -8.760 2.928 0.371 1.00 97.94 91 LYS A O 1
ATOM 695 N N . ARG A 1 92 ? -6.762 2.807 -0.656 1.00 97.50 92 ARG A N 1
ATOM 696 C CA . ARG A 1 92 ? -6.216 4.046 -0.086 1.00 97.50 92 ARG A CA 1
ATOM 697 C C . ARG A 1 92 ? -7.061 5.257 -0.452 1.00 97.50 92 ARG A C 1
ATOM 699 O O . ARG A 1 92 ? -7.387 6.042 0.426 1.00 97.50 92 ARG A O 1
ATOM 706 N N . THR A 1 93 ? -7.473 5.393 -1.711 1.00 96.44 93 THR A N 1
ATOM 707 C CA . THR A 1 93 ? -8.338 6.498 -2.149 1.00 96.44 93 THR A CA 1
ATOM 708 C C . THR A 1 93 ? -9.643 6.537 -1.354 1.00 96.44 93 THR A C 1
ATOM 710 O O . THR A 1 93 ? -10.044 7.600 -0.886 1.00 96.44 93 THR A O 1
ATOM 713 N N . ARG A 1 94 ? -10.289 5.383 -1.140 1.00 96.62 94 ARG A N 1
ATOM 714 C CA . ARG A 1 94 ? -11.498 5.310 -0.304 1.00 96.62 94 ARG A CA 1
ATOM 715 C C . ARG A 1 94 ? -11.214 5.673 1.153 1.00 96.62 94 ARG A C 1
ATOM 717 O O . ARG A 1 94 ? -11.984 6.423 1.745 1.00 96.62 94 ARG A O 1
ATOM 724 N N . ALA A 1 95 ? -10.123 5.161 1.718 1.00 97.25 95 ALA A N 1
ATOM 725 C CA . ALA A 1 95 ? -9.749 5.424 3.103 1.00 97.25 95 ALA A CA 1
ATOM 726 C C . ALA A 1 95 ? -9.427 6.906 3.360 1.00 97.25 95 ALA A C 1
ATOM 728 O O . ALA A 1 95 ? -9.882 7.451 4.365 1.00 97.25 95 ALA A O 1
ATOM 729 N N . ASP A 1 96 ? -8.707 7.557 2.448 1.00 96.56 96 ASP A N 1
ATOM 730 C CA . ASP A 1 96 ? -8.213 8.923 2.640 1.00 96.56 96 ASP A CA 1
ATOM 731 C C . ASP A 1 96 ? -9.236 9.995 2.242 1.00 96.56 96 ASP A C 1
ATOM 733 O O . ASP A 1 96 ? -9.304 11.039 2.886 1.00 96.56 96 ASP A O 1
ATOM 737 N N . TYR A 1 97 ? -10.028 9.760 1.189 1.00 95.00 97 TYR A N 1
ATOM 738 C CA . TYR A 1 97 ? -10.860 10.812 0.591 1.00 95.00 97 TYR A CA 1
ATOM 739 C C . TYR A 1 97 ? -12.366 10.612 0.775 1.00 95.00 97 TYR A C 1
ATOM 741 O O . TYR A 1 97 ? -13.108 11.587 0.701 1.00 95.00 97 TYR A O 1
ATOM 749 N N . HIS A 1 98 ? -12.846 9.391 1.034 1.00 95.31 98 HIS A N 1
ATOM 750 C CA . HIS A 1 98 ? -14.276 9.131 1.261 1.00 95.31 98 HIS A CA 1
ATOM 751 C C . HIS A 1 98 ? -14.572 9.068 2.764 1.00 95.31 98 HIS A C 1
ATOM 753 O O . HIS A 1 98 ? -14.916 8.015 3.309 1.00 95.31 98 HIS A O 1
ATOM 759 N N . ILE A 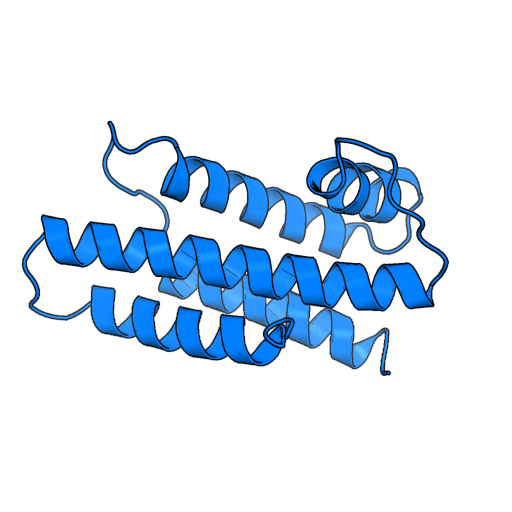1 99 ? -14.356 10.192 3.450 1.00 92.44 99 ILE A N 1
ATOM 760 C CA . ILE A 1 99 ? -14.615 10.339 4.893 1.00 92.44 99 ILE A CA 1
ATOM 761 C C . ILE A 1 99 ? -16.111 10.477 5.211 1.00 92.44 99 ILE A C 1
ATOM 763 O O . ILE A 1 99 ? -16.523 10.285 6.347 1.00 92.44 99 ILE A O 1
ATOM 767 N N . ASP A 1 100 ? -16.923 10.784 4.200 1.00 93.38 100 ASP A N 1
ATOM 768 C CA . ASP A 1 100 ? -18.382 10.901 4.253 1.00 93.38 100 ASP A CA 1
ATOM 769 C C . ASP A 1 100 ? -19.098 9.542 4.356 1.00 93.38 100 ASP A C 1
ATOM 771 O O . ASP A 1 100 ? -20.322 9.489 4.476 1.00 93.38 100 ASP A O 1
ATOM 775 N N . ARG A 1 101 ? -18.361 8.428 4.272 1.00 93.44 101 ARG A N 1
ATOM 776 C CA . ARG A 1 101 ? -18.910 7.066 4.212 1.00 93.44 101 ARG A CA 1
ATOM 777 C C . ARG A 1 101 ? -18.120 6.144 5.130 1.00 93.44 101 ARG A C 1
ATOM 779 O O . ARG A 1 101 ? -16.901 6.272 5.133 1.00 93.44 101 ARG A O 1
ATOM 786 N N . PRO A 1 102 ? -18.751 5.164 5.799 1.00 93.56 102 PRO A N 1
ATOM 787 C CA . PRO A 1 102 ? -18.033 4.187 6.615 1.00 93.56 102 PRO A CA 1
ATOM 788 C C . PRO A 1 102 ? -16.961 3.437 5.821 1.00 93.56 102 PRO A C 1
ATOM 790 O O . PRO A 1 102 ? -17.171 3.074 4.654 1.00 93.56 102 PRO A O 1
ATOM 793 N N . LEU A 1 103 ? -15.828 3.167 6.468 1.00 95.19 103 LEU A N 1
ATOM 794 C CA . LEU A 1 103 ? -14.762 2.364 5.879 1.00 95.19 103 LEU A CA 1
ATOM 795 C C . LEU A 1 103 ? -15.244 0.920 5.661 1.00 95.19 103 LEU A C 1
ATOM 797 O O . LEU A 1 103 ? -15.707 0.260 6.587 1.00 95.19 103 LEU A O 1
ATOM 801 N N . ARG A 1 104 ? -15.120 0.417 4.427 1.00 94.19 104 ARG A N 1
ATOM 802 C CA . ARG A 1 104 ? -15.506 -0.964 4.066 1.00 94.19 104 ARG A CA 1
ATOM 803 C C . ARG A 1 104 ? -14.328 -1.927 3.970 1.00 94.19 104 ARG A C 1
ATOM 805 O O . ARG A 1 104 ? -14.520 -3.136 4.020 1.00 94.19 104 ARG A O 1
ATOM 812 N N . ASP A 1 105 ? -13.128 -1.395 3.780 1.00 97.62 105 ASP A N 1
ATOM 813 C CA . ASP A 1 105 ? -11.917 -2.186 3.609 1.00 97.62 105 ASP A CA 1
ATOM 814 C C . ASP A 1 105 ? -11.355 -2.590 4.979 1.00 97.62 105 ASP A C 1
ATOM 816 O O . ASP A 1 105 ? -11.163 -1.744 5.852 1.00 97.62 105 ASP A O 1
ATOM 820 N N . ASN A 1 106 ? -11.080 -3.882 5.174 1.00 97.50 106 ASN A N 1
ATOM 821 C CA . ASN A 1 106 ? -10.487 -4.378 6.415 1.00 97.50 106 ASN A CA 1
ATOM 822 C C . ASN A 1 106 ? -8.985 -4.023 6.458 1.00 97.50 106 ASN A C 1
ATOM 824 O O . ASN A 1 106 ? -8.231 -4.538 5.627 1.00 97.50 106 ASN A O 1
ATOM 828 N N . PRO A 1 107 ? -8.514 -3.210 7.424 1.00 98.06 107 PRO A N 1
ATOM 829 C CA . PRO A 1 107 ? -7.125 -2.755 7.463 1.00 98.06 107 PRO A CA 1
ATOM 830 C C . PRO A 1 107 ? -6.112 -3.897 7.627 1.00 98.06 107 PRO A C 1
ATOM 832 O O . PRO A 1 107 ? -5.004 -3.783 7.114 1.00 98.06 107 PRO A O 1
ATOM 835 N N . ILE A 1 108 ? -6.474 -5.005 8.286 1.00 98.44 108 ILE A N 1
ATOM 836 C CA . ILE A 1 108 ? -5.594 -6.176 8.439 1.00 98.44 108 ILE A CA 1
ATOM 837 C C . ILE A 1 108 ? -5.347 -6.831 7.079 1.00 98.44 108 ILE A C 1
ATOM 839 O O . ILE A 1 108 ? -4.204 -7.093 6.722 1.00 98.44 108 ILE A O 1
ATOM 843 N N . VAL A 1 109 ? -6.410 -7.030 6.295 1.00 98.38 109 VAL A N 1
ATOM 844 C CA . VAL A 1 109 ? -6.315 -7.624 4.952 1.00 98.38 109 VAL A CA 1
ATOM 845 C C . VAL A 1 109 ? -5.481 -6.736 4.030 1.00 98.38 109 VAL A C 1
ATOM 847 O O . VAL A 1 109 ? -4.598 -7.225 3.338 1.00 98.38 109 VAL A O 1
ATOM 850 N N . VAL A 1 110 ? -5.700 -5.418 4.068 1.00 98.50 110 VAL A N 1
ATOM 851 C CA . VAL A 1 110 ? -4.929 -4.463 3.253 1.00 98.50 110 VAL A CA 1
ATOM 852 C C . VAL A 1 110 ? -3.441 -4.465 3.609 1.00 98.50 110 VAL A C 1
ATOM 854 O O . VAL A 1 110 ? -2.590 -4.334 2.730 1.00 98.50 110 VAL A O 1
ATOM 857 N N . VAL A 1 111 ? -3.108 -4.612 4.892 1.00 98.69 111 VAL A N 1
ATOM 858 C CA . VAL A 1 111 ? -1.715 -4.732 5.332 1.00 98.69 111 VAL A CA 1
ATOM 859 C C . VAL A 1 111 ? -1.077 -6.032 4.838 1.00 98.69 111 VAL A C 1
ATOM 861 O O . VAL A 1 111 ? 0.077 -5.999 4.414 1.00 98.69 111 VAL A O 1
ATOM 864 N N . GLU A 1 112 ? -1.797 -7.155 4.846 1.00 98.44 112 GLU A N 1
ATOM 865 C CA . GLU A 1 112 ? -1.280 -8.415 4.292 1.00 98.44 112 GLU A CA 1
ATOM 866 C C . GLU A 1 112 ? -1.065 -8.335 2.774 1.00 98.44 112 GLU A C 1
ATOM 868 O O . GLU A 1 112 ? -0.006 -8.730 2.298 1.00 98.44 112 GLU A O 1
ATOM 873 N N . GLU A 1 113 ? -1.970 -7.707 2.022 1.00 98.12 113 GLU A N 1
ATOM 874 C CA . GLU A 1 113 ? -1.760 -7.446 0.588 1.00 98.12 113 GLU A CA 1
ATOM 875 C C . GLU A 1 113 ? -0.509 -6.581 0.335 1.00 98.12 113 GLU A C 1
ATOM 877 O O . GLU A 1 113 ? 0.274 -6.836 -0.580 1.00 98.12 113 GLU A O 1
ATOM 882 N N . ALA A 1 114 ? -0.265 -5.564 1.170 1.00 98.12 114 ALA A N 1
ATOM 883 C CA . ALA A 1 114 ? 0.960 -4.770 1.078 1.00 98.12 114 ALA A CA 1
ATOM 884 C C . ALA A 1 114 ? 2.215 -5.605 1.393 1.00 98.12 114 ALA A C 1
ATOM 886 O O . ALA A 1 114 ? 3.244 -5.432 0.738 1.00 98.12 114 ALA A O 1
ATOM 887 N N . LYS A 1 115 ? 2.144 -6.535 2.356 1.00 97.75 115 LYS A N 1
ATOM 888 C CA . LYS A 1 115 ? 3.237 -7.477 2.652 1.00 97.75 115 LYS A CA 1
ATOM 889 C C . LYS A 1 115 ? 3.526 -8.414 1.488 1.00 97.75 115 LYS A C 1
ATOM 891 O O . LYS A 1 115 ? 4.692 -8.702 1.237 1.00 97.75 115 LYS A O 1
ATOM 896 N N . GLU A 1 116 ? 2.500 -8.893 0.793 1.00 97.25 116 GLU A N 1
ATOM 897 C CA . GLU A 1 116 ? 2.668 -9.740 -0.392 1.00 97.25 116 GLU A CA 1
ATOM 898 C C . GLU A 1 116 ? 3.456 -9.012 -1.482 1.00 97.25 116 GLU A C 1
ATOM 900 O O . GLU A 1 116 ? 4.411 -9.574 -2.013 1.00 97.25 116 GLU A O 1
ATOM 905 N N . ILE A 1 117 ? 3.157 -7.731 -1.725 1.00 95.50 117 ILE A N 1
ATOM 906 C CA . ILE A 1 117 ? 3.949 -6.899 -2.643 1.00 95.50 117 ILE A CA 1
ATOM 907 C C . ILE A 1 117 ? 5.395 -6.755 -2.152 1.00 95.50 117 ILE A C 1
ATOM 909 O O . ILE A 1 117 ? 6.320 -6.886 -2.947 1.00 95.50 117 ILE A O 1
ATOM 913 N N . PHE A 1 118 ? 5.625 -6.531 -0.854 1.00 93.25 118 PHE A N 1
ATOM 914 C CA . PHE A 1 118 ? 6.988 -6.468 -0.305 1.00 93.25 118 PHE A CA 1
ATOM 915 C C . PHE A 1 118 ? 7.787 -7.747 -0.537 1.00 93.25 118 PHE A C 1
ATOM 917 O O . PHE A 1 118 ? 8.952 -7.665 -0.919 1.00 93.25 118 PHE A O 1
ATOM 924 N N . ARG A 1 119 ? 7.171 -8.909 -0.297 1.00 93.25 119 ARG A N 1
ATOM 925 C CA . ARG A 1 119 ? 7.804 -10.211 -0.540 1.00 93.25 119 ARG A CA 1
ATOM 926 C C . ARG A 1 119 ? 8.112 -10.377 -2.023 1.00 93.25 119 ARG A C 1
ATOM 928 O O . ARG A 1 119 ? 9.254 -10.639 -2.366 1.00 93.25 119 ARG A O 1
ATOM 935 N N . ALA A 1 120 ? 7.144 -10.092 -2.895 1.00 93.00 120 ALA A N 1
ATOM 936 C CA . ALA A 1 120 ? 7.342 -10.155 -4.339 1.00 93.00 120 ALA A CA 1
ATOM 937 C C . ALA A 1 120 ? 8.495 -9.253 -4.813 1.00 93.00 120 ALA A C 1
ATOM 939 O O . ALA A 1 120 ? 9.288 -9.673 -5.653 1.00 93.00 120 ALA A O 1
ATOM 940 N N . ILE A 1 121 ? 8.629 -8.043 -4.259 1.00 91.88 121 ILE A N 1
ATOM 941 C CA . ILE A 1 121 ? 9.759 -7.162 -4.568 1.00 91.88 121 ILE A CA 1
ATOM 942 C C . ILE A 1 121 ? 11.080 -7.745 -4.057 1.00 91.88 121 ILE A C 1
ATOM 944 O O . ILE A 1 121 ? 12.038 -7.802 -4.819 1.00 91.88 121 ILE A O 1
ATOM 948 N N . ALA A 1 122 ? 11.134 -8.203 -2.805 1.00 87.75 122 ALA A N 1
ATOM 949 C CA . ALA A 1 122 ? 12.352 -8.759 -2.218 1.00 87.75 122 ALA A CA 1
ATOM 950 C C . ALA A 1 122 ? 12.843 -10.025 -2.944 1.00 87.75 122 ALA A C 1
ATOM 952 O O . ALA A 1 122 ? 14.047 -10.194 -3.124 1.00 87.75 122 ALA A O 1
ATOM 953 N N . ASP A 1 123 ? 11.918 -10.879 -3.384 1.00 87.88 123 ASP A N 1
ATOM 954 C CA . ASP A 1 123 ? 12.228 -12.152 -4.036 1.00 87.88 123 ASP A CA 1
ATOM 955 C C . ASP A 1 123 ? 12.697 -11.968 -5.489 1.00 87.88 123 ASP A C 1
ATOM 957 O O . ASP A 1 123 ? 13.546 -12.720 -5.964 1.00 87.88 123 ASP A O 1
ATOM 961 N N . ASN A 1 124 ? 12.156 -10.973 -6.206 1.00 82.94 124 ASN A N 1
ATOM 962 C CA . ASN A 1 124 ? 12.396 -10.802 -7.647 1.00 82.94 124 ASN A CA 1
ATOM 963 C C . ASN A 1 124 ? 13.342 -9.642 -7.993 1.00 82.94 124 ASN A C 1
ATOM 965 O O . ASN A 1 124 ? 13.909 -9.625 -9.084 1.00 82.94 124 ASN A O 1
ATOM 969 N N . TYR A 1 125 ? 13.519 -8.679 -7.086 1.00 81.38 125 TYR A N 1
ATOM 970 C CA . TYR A 1 125 ? 14.335 -7.481 -7.300 1.00 81.38 125 TYR A CA 1
ATOM 971 C C . TYR A 1 125 ? 15.168 -7.157 -6.043 1.00 81.38 125 TYR A C 1
ATOM 973 O O . TYR A 1 125 ? 14.968 -6.107 -5.422 1.00 81.38 125 TYR A O 1
ATOM 981 N N . PRO A 1 126 ? 16.077 -8.060 -5.620 1.00 69.00 126 PRO A N 1
ATOM 982 C CA . PRO A 1 126 ? 16.925 -7.820 -4.460 1.00 69.00 126 PRO A CA 1
ATOM 983 C C . PRO A 1 126 ? 17.875 -6.644 -4.723 1.00 69.00 126 PRO A C 1
ATOM 985 O O . PRO A 1 126 ? 18.469 -6.534 -5.795 1.00 69.00 126 PRO A O 1
ATOM 988 N N . SER A 1 127 ? 17.990 -5.766 -3.727 1.00 59.44 127 SER A N 1
ATOM 989 C CA . SER A 1 127 ? 18.891 -4.606 -3.719 1.00 59.44 127 SER A CA 1
ATOM 990 C C . SER A 1 127 ? 20.364 -4.984 -3.697 1.00 59.44 127 SER A C 1
ATOM 992 O O . SER A 1 127 ? 20.687 -5.902 -2.907 1.00 59.44 127 SER A O 1
#

Foldseek 3Di:
DDDALVNLLVQLQVLLVVLPDPPDDVVSLLSLLSSLLSLLVSLLVLQVVLVVVVPDDADPPPRQCCRLPVVQPVVPPPNVSSVLSVVSVVLNCCSPPVPVDGRPDRSNVSSVSSVVSNVVCCVPRPD

Secondary structure (DSSP, 8-state):
-PPPHHHHHHHHHHHHHHTTSSS-HHHHHHHHHHHHHHHHHHHHHHHHHHHHHTT--PPTT-HHHIIIIIIIIIS-S-HHHHHHHHHHHHHHHHHHH-TTS---S-HHHHHHHHHHHHHHHHHHS--

pLDDT: mean 91.82, std 8.83, range [43.75, 98.69]

Sequence (127 aa):
MSVAPGTLLSVAESLARLSQGELGAERSEAIARAAIGRAYYAAYHATLLAAHQAGYVPSAGSGHYDLWFRWCREEGWNVDLGFAGENLRNKRTRADYHIDRPLRDNP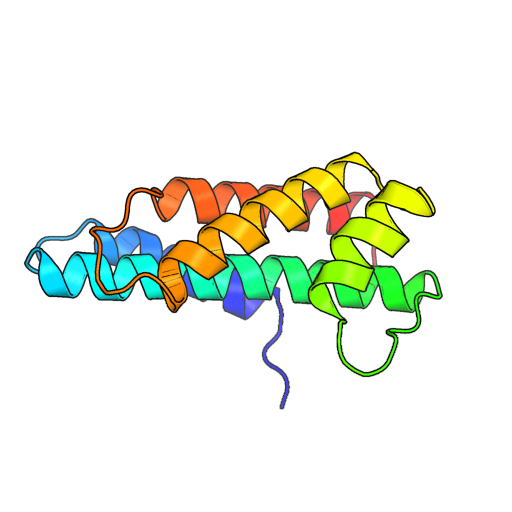IVVVEEAKEIFRAIADNYPS

Radius of gyration: 14.75 Å; chains: 1; bounding box: 38×27×43 Å